Protein AF-A0A4S1E2M3-F1 (afdb_monomer_lite)

Organism: NCBI:txid2559571

Structure (mmCIF, N/CA/C/O backbone):
data_AF-A0A4S1E2M3-F1
#
_entry.id   AF-A0A4S1E2M3-F1
#
loop_
_atom_site.group_PDB
_atom_site.id
_atom_site.type_symbol
_atom_site.label_atom_id
_atom_site.label_alt_id
_atom_site.label_comp_id
_atom_site.label_asym_id
_atom_site.label_entity_id
_atom_site.label_seq_id
_atom_site.pdbx_PDB_ins_code
_atom_site.Cartn_x
_atom_site.Cartn_y
_atom_site.Cartn_z
_atom_site.occupancy
_atom_site.B_iso_or_equiv
_atom_site.auth_seq_id
_atom_site.auth_comp_id
_atom_site.auth_asym_id
_atom_site.auth_atom_id
_atom_site.pdbx_PDB_model_num
ATOM 1 N N . MET A 1 1 ? -12.850 16.749 0.739 1.00 36.94 1 MET A N 1
ATOM 2 C CA . MET A 1 1 ? -12.920 18.166 1.160 1.00 36.94 1 MET A CA 1
ATOM 3 C C . MET A 1 1 ? -13.013 18.179 2.679 1.00 36.94 1 MET A C 1
ATOM 5 O O . MET A 1 1 ? -13.886 17.496 3.201 1.00 36.94 1 MET A O 1
ATOM 9 N N . ILE A 1 2 ? -12.082 18.831 3.379 1.00 46.88 2 ILE A N 1
ATOM 10 C CA . ILE A 1 2 ? -12.062 18.879 4.853 1.00 46.88 2 ILE A CA 1
ATOM 11 C C . ILE A 1 2 ? -13.083 19.926 5.311 1.00 46.88 2 ILE A C 1
ATOM 13 O O . ILE A 1 2 ? -13.143 21.020 4.751 1.00 46.88 2 ILE A O 1
ATOM 17 N N . LYS A 1 3 ? -13.926 19.575 6.285 1.00 58.53 3 LYS A N 1
ATOM 18 C CA . LYS A 1 3 ? -14.968 20.462 6.811 1.00 58.53 3 LYS A CA 1
ATOM 19 C C . LYS A 1 3 ? -14.308 21.523 7.702 1.00 58.53 3 LYS A C 1
ATOM 21 O O . LYS A 1 3 ? -13.619 21.176 8.650 1.00 58.53 3 LYS A O 1
ATOM 26 N N . GLN A 1 4 ? -14.501 22.800 7.377 1.00 63.09 4 GLN A N 1
ATOM 27 C CA . GLN A 1 4 ? -13.810 23.938 8.007 1.00 63.09 4 GLN A CA 1
ATOM 28 C C . GLN A 1 4 ? -14.569 24.527 9.216 1.00 63.09 4 GLN A C 1
ATOM 30 O O . GLN A 1 4 ? -14.142 25.516 9.802 1.00 63.09 4 GLN A O 1
ATOM 35 N N . SER A 1 5 ? -15.710 23.934 9.579 1.00 75.69 5 SER A N 1
ATOM 36 C CA . SER A 1 5 ? -16.536 24.319 10.727 1.00 75.69 5 SER A CA 1
ATOM 37 C C . SER A 1 5 ? -16.258 23.420 11.931 1.00 75.69 5 SER A C 1
ATOM 39 O O . SER A 1 5 ? -16.016 22.225 11.749 1.00 75.69 5 SER A O 1
ATOM 41 N N . ASN A 1 6 ? -16.411 23.954 13.146 1.00 68.12 6 ASN A N 1
ATOM 42 C CA . ASN A 1 6 ? -16.409 23.144 14.365 1.00 68.12 6 ASN A CA 1
ATOM 43 C C . ASN A 1 6 ? -17.444 22.013 14.254 1.00 68.12 6 ASN A C 1
ATOM 45 O O . ASN A 1 6 ? -18.552 22.208 13.747 1.00 68.12 6 ASN A O 1
ATOM 49 N N . TYR A 1 7 ? -17.055 20.813 14.677 1.00 69.00 7 TYR A N 1
ATOM 50 C CA . TYR A 1 7 ? -17.959 19.675 14.759 1.00 69.00 7 TYR A CA 1
ATOM 51 C C . TYR A 1 7 ? -18.843 19.843 15.998 1.00 69.00 7 TYR A C 1
ATOM 53 O O . TYR A 1 7 ? -18.342 19.852 17.118 1.00 69.00 7 TYR A O 1
ATOM 61 N N . GLU A 1 8 ? -20.150 19.995 15.795 1.00 66.75 8 GLU A N 1
ATOM 62 C CA . GLU A 1 8 ? -21.141 19.997 16.872 1.00 66.75 8 GLU A CA 1
ATOM 63 C C . GLU A 1 8 ? -21.963 18.711 16.808 1.00 66.75 8 GLU A C 1
ATOM 65 O O . GLU A 1 8 ? -22.473 18.339 15.748 1.00 66.75 8 GLU A O 1
ATOM 70 N N . VAL A 1 9 ? -22.099 18.032 17.950 1.00 69.00 9 VAL A N 1
ATOM 71 C CA . VAL A 1 9 ? -22.894 16.805 18.066 1.00 69.00 9 VAL A CA 1
ATOM 72 C C . VAL A 1 9 ? -24.170 17.093 18.839 1.00 69.00 9 VAL A C 1
ATOM 74 O O . VAL A 1 9 ? -24.130 17.284 20.051 1.00 69.00 9 VAL A O 1
ATOM 77 N N . LEU A 1 10 ? -25.314 17.070 18.153 1.00 72.44 10 LEU A N 1
ATOM 78 C CA . LEU A 1 10 ? -26.618 16.969 18.807 1.00 72.44 10 LEU A CA 1
ATOM 79 C C . LEU A 1 10 ? -26.970 15.493 19.003 1.00 72.44 10 LEU A C 1
ATOM 81 O O . LEU A 1 10 ? -27.170 14.773 18.026 1.00 72.44 10 LEU A O 1
ATOM 85 N N . LEU A 1 11 ? -27.076 15.050 20.257 1.00 70.75 11 LEU A N 1
ATOM 86 C CA . LEU A 1 11 ? -27.591 13.721 20.599 1.00 70.75 11 LEU A CA 1
ATOM 87 C C . LEU A 1 11 ? -28.868 13.840 21.417 1.00 70.75 11 LEU A C 1
ATOM 89 O O . LEU A 1 11 ? -28.963 14.656 22.333 1.00 70.75 11 LEU A O 1
ATOM 93 N N . ALA A 1 12 ? -29.828 12.974 21.107 1.00 84.06 12 ALA A N 1
ATOM 94 C CA . ALA A 1 12 ? -30.973 12.740 21.971 1.00 84.06 12 ALA A CA 1
ATOM 95 C C . ALA A 1 12 ? -30.528 12.022 23.266 1.00 84.06 12 ALA A C 1
ATOM 97 O O . ALA A 1 12 ? -29.484 11.358 23.265 1.00 84.06 12 ALA A O 1
ATOM 98 N N . PRO A 1 13 ? -31.304 12.108 24.360 1.00 80.50 13 PRO A N 1
ATOM 99 C CA . PRO A 1 13 ? -31.016 11.370 25.588 1.00 80.50 13 PRO A CA 1
ATOM 100 C C . PRO A 1 13 ? -30.912 9.859 25.320 1.00 80.50 13 PRO A C 1
ATOM 102 O O . PRO A 1 13 ? -31.803 9.289 24.694 1.00 80.50 13 PRO A O 1
ATOM 105 N N . GLY A 1 14 ? -29.839 9.214 25.785 1.00 82.69 14 GLY A N 1
ATOM 106 C CA . GLY A 1 14 ? -29.615 7.776 25.606 1.00 82.69 14 GLY A CA 1
ATOM 107 C C . GLY A 1 14 ? -28.170 7.353 25.881 1.00 82.69 14 GLY A C 1
ATOM 108 O O . GLY A 1 14 ? -27.280 8.199 25.990 1.00 82.69 14 GLY A O 1
ATOM 109 N N . GLU A 1 15 ? -27.940 6.045 25.996 1.00 82.44 15 GLU A N 1
ATOM 110 C CA . GLU A 1 15 ? -26.598 5.462 26.098 1.00 82.44 15 GLU A CA 1
ATOM 111 C C . GLU A 1 15 ? -26.044 5.147 24.703 1.00 82.44 15 GLU A C 1
ATOM 113 O O . GLU A 1 15 ? -26.733 4.576 23.860 1.00 82.44 15 GLU A O 1
ATOM 118 N N . TYR A 1 16 ? -24.785 5.515 24.459 1.00 77.25 16 TYR A N 1
ATOM 119 C CA . TYR A 1 16 ? -24.114 5.342 23.168 1.00 77.25 16 TYR A CA 1
ATOM 120 C C . TYR A 1 16 ? -22.745 4.691 23.393 1.00 77.25 16 TYR A C 1
ATOM 122 O O . TYR A 1 16 ? -21.731 5.389 23.466 1.00 77.25 16 TYR A O 1
ATOM 130 N N . LEU A 1 17 ? -22.734 3.365 23.551 1.00 78.00 17 LEU A N 1
ATOM 131 C CA . LEU A 1 17 ? -21.554 2.582 23.948 1.00 78.00 17 LEU A CA 1
ATOM 132 C C . LEU A 1 17 ? -20.559 2.313 22.800 1.00 78.00 17 LEU A C 1
ATOM 134 O O . LEU A 1 17 ? -19.410 1.982 23.070 1.00 78.00 17 LEU A O 1
ATOM 138 N N . ASP A 1 18 ? -20.957 2.545 21.544 1.00 71.81 18 ASP A N 1
ATOM 139 C CA . ASP A 1 18 ? -20.170 2.204 20.343 1.00 71.81 18 ASP A CA 1
ATOM 140 C C . ASP A 1 18 ? -19.591 3.425 19.602 1.00 71.81 18 ASP A C 1
ATOM 142 O O . ASP A 1 18 ? -19.360 3.396 18.390 1.00 71.81 18 ASP A O 1
ATOM 146 N N . ARG A 1 19 ? -19.380 4.550 20.295 1.00 66.88 19 ARG A N 1
ATOM 147 C CA . ARG A 1 19 ? -18.796 5.748 19.671 1.00 66.88 19 ARG A CA 1
ATOM 148 C C . ARG A 1 19 ? -17.280 5.733 19.795 1.00 66.88 19 ARG A C 1
ATOM 150 O O . ARG A 1 19 ? -16.732 6.100 20.829 1.00 66.88 19 ARG A O 1
ATOM 157 N N . PHE A 1 20 ? -16.618 5.361 18.708 1.00 66.94 20 PHE A N 1
ATOM 158 C CA . PHE A 1 20 ? -15.183 5.560 18.547 1.00 66.94 20 PHE A CA 1
ATOM 159 C C . PHE A 1 20 ? -14.929 6.927 17.909 1.00 66.94 20 PHE A C 1
ATOM 161 O O . PHE A 1 20 ? -15.474 7.240 16.851 1.00 66.94 20 PHE A O 1
ATOM 168 N N . GLU A 1 21 ? -1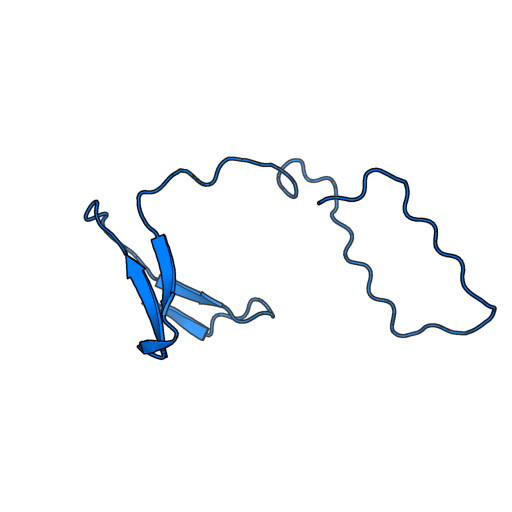4.103 7.742 18.558 1.00 65.50 21 GLU A N 1
ATOM 169 C CA . GLU A 1 21 ? -13.603 9.001 18.012 1.00 65.50 21 GLU A CA 1
ATOM 170 C C . GLU A 1 21 ? -12.150 8.807 17.579 1.00 65.50 21 GLU A C 1
ATOM 172 O O . GLU A 1 21 ? -11.315 8.337 18.352 1.00 65.50 21 GLU A O 1
ATOM 177 N N . ILE A 1 22 ? -11.846 9.165 16.332 1.00 62.31 22 ILE A N 1
ATOM 178 C CA . ILE A 1 22 ? -10.467 9.233 15.849 1.00 62.31 22 ILE A CA 1
ATOM 179 C C . ILE A 1 22 ? -9.993 10.666 16.087 1.00 62.31 22 ILE A C 1
ATOM 181 O O . ILE A 1 22 ? -10.254 11.557 15.280 1.00 62.31 22 ILE A O 1
ATOM 185 N N . ALA A 1 23 ? -9.322 10.885 17.215 1.00 65.44 23 ALA A N 1
ATOM 186 C CA . ALA A 1 23 ? -8.685 12.154 17.543 1.00 65.44 23 ALA A CA 1
ATOM 187 C C . ALA A 1 23 ? -7.179 12.066 17.264 1.00 65.44 23 ALA A C 1
ATOM 189 O O . ALA A 1 23 ? -6.496 11.163 17.747 1.00 65.44 23 ALA A O 1
ATOM 190 N N . PHE A 1 24 ? -6.649 13.019 16.499 1.00 66.62 24 PHE A N 1
ATOM 191 C CA . PHE A 1 24 ? -5.210 13.155 16.290 1.00 66.62 24 PHE A CA 1
ATOM 192 C C . PHE A 1 24 ? -4.642 14.061 17.384 1.00 66.62 24 PHE A C 1
ATOM 194 O O . PHE A 1 24 ? -5.084 15.198 17.546 1.00 66.62 24 PHE A O 1
ATOM 201 N N . SER A 1 25 ? -3.672 13.572 18.156 1.00 64.44 25 SER A N 1
ATOM 202 C CA . SER A 1 25 ? -2.934 14.409 19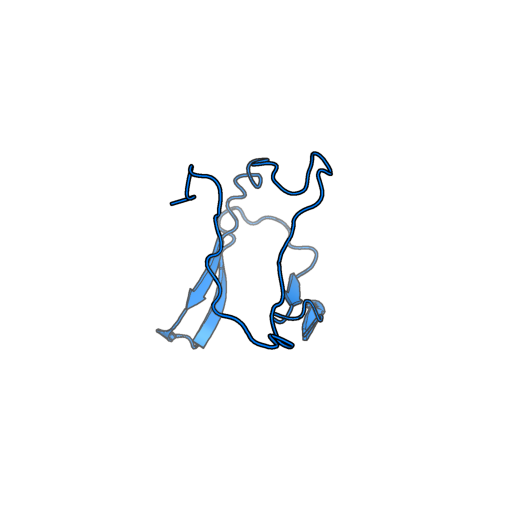.101 1.00 64.44 25 SER A CA 1
ATOM 203 C C . SER A 1 25 ? -1.927 15.283 18.344 1.00 64.44 25 SER A C 1
ATOM 205 O O . SER A 1 25 ? -1.339 14.852 17.351 1.00 64.44 25 SER A O 1
ATOM 207 N N . ASN A 1 26 ? -1.737 16.524 18.810 1.00 52.00 26 ASN A N 1
ATOM 208 C CA . ASN A 1 26 ? -0.819 17.524 18.245 1.00 52.00 26 ASN A CA 1
ATOM 209 C C . ASN A 1 26 ? 0.662 17.131 18.425 1.00 52.00 26 ASN A C 1
ATOM 211 O O . ASN A 1 26 ? 1.436 17.825 19.082 1.00 52.00 26 ASN A O 1
ATOM 215 N N . GLN A 1 27 ? 1.088 16.023 17.833 1.00 57.19 27 GLN A N 1
ATOM 216 C CA . GLN A 1 27 ? 2.478 15.857 17.443 1.00 57.19 27 GLN A CA 1
ATOM 217 C C . GLN A 1 27 ? 2.590 16.519 16.073 1.00 57.19 27 GLN A C 1
ATOM 219 O O . GLN A 1 27 ? 1.842 16.175 15.164 1.00 57.19 27 GLN A O 1
ATOM 224 N N . GLN A 1 28 ? 3.472 17.510 15.931 1.00 56.31 28 GLN A N 1
ATOM 225 C CA . GLN A 1 28 ? 3.582 18.386 14.749 1.00 56.31 28 GLN A CA 1
ATOM 226 C C . GLN A 1 28 ? 3.753 17.644 13.402 1.00 56.31 28 GLN A C 1
ATOM 228 O O . GLN A 1 28 ? 3.682 18.268 12.351 1.00 56.31 28 GLN A O 1
ATOM 233 N N . GLN A 1 29 ? 3.949 16.325 13.432 1.00 57.88 29 GLN A N 1
ATOM 234 C CA . GLN A 1 29 ? 4.129 15.435 12.288 1.00 57.88 29 GLN A CA 1
ATOM 235 C C . GLN A 1 29 ? 2.849 14.686 11.870 1.00 57.88 29 GLN A C 1
ATOM 237 O O . GLN A 1 29 ? 2.742 14.281 10.720 1.00 57.88 29 GLN A O 1
ATOM 242 N N . SER A 1 30 ? 1.852 14.524 12.749 1.00 57.97 30 SER A N 1
ATOM 243 C CA . SER A 1 30 ? 0.688 13.650 12.496 1.00 57.97 30 SER A CA 1
ATOM 244 C C . SER A 1 30 ? -0.253 14.158 11.398 1.00 57.97 30 SER A C 1
ATOM 246 O O . SER A 1 30 ? -0.979 13.376 10.793 1.00 57.97 30 SER A O 1
ATOM 248 N N . LEU A 1 31 ? -0.258 15.473 11.163 1.00 60.25 31 LEU A N 1
ATOM 249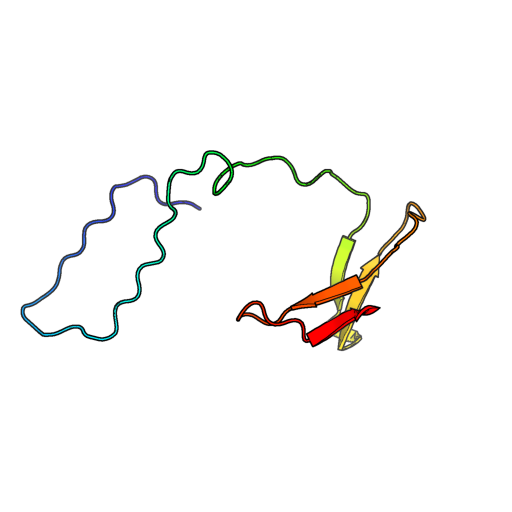 C CA . LEU A 1 31 ? -1.046 16.151 10.127 1.00 60.25 31 LEU A CA 1
ATOM 250 C C . LEU A 1 31 ? -0.151 16.917 9.145 1.00 60.25 31 LEU A C 1
ATOM 252 O O . LEU A 1 31 ? -0.640 17.774 8.407 1.00 60.25 31 LEU A O 1
ATOM 256 N N . ASN A 1 32 ? 1.162 16.673 9.180 1.00 63.78 32 ASN A N 1
ATOM 257 C CA . ASN A 1 32 ? 2.079 17.364 8.293 1.00 63.78 32 ASN A CA 1
ATOM 258 C C . ASN A 1 32 ? 1.818 16.905 6.856 1.00 63.78 32 ASN A C 1
ATOM 260 O O . ASN A 1 32 ? 1.747 15.710 6.576 1.00 63.78 32 ASN A O 1
ATOM 264 N N . SER A 1 33 ? 1.680 17.857 5.942 1.00 63.31 33 SER A N 1
ATOM 265 C CA . SER A 1 33 ? 1.653 17.597 4.506 1.00 63.31 33 SER A CA 1
ATOM 266 C C . SER A 1 33 ? 3.077 17.599 3.964 1.00 63.31 33 SER A C 1
ATOM 268 O O . SER A 1 33 ? 3.336 18.233 2.942 1.00 63.31 33 SER A O 1
ATOM 270 N N . GLU A 1 34 ? 4.015 16.977 4.687 1.00 61.06 34 GLU A N 1
ATOM 271 C CA . GLU A 1 34 ? 5.318 16.669 4.115 1.00 61.06 34 GLU A CA 1
ATOM 272 C C . GLU A 1 34 ? 5.018 15.893 2.845 1.00 61.06 34 GLU A C 1
ATOM 274 O O . GLU A 1 34 ? 4.423 14.812 2.889 1.00 61.06 34 GLU A O 1
ATOM 279 N N . ASP A 1 35 ? 5.308 16.535 1.712 1.00 56.12 35 ASP A N 1
ATOM 280 C CA . ASP A 1 35 ? 5.135 15.927 0.413 1.00 56.12 35 ASP A CA 1
ATOM 281 C C . ASP A 1 35 ? 5.859 14.594 0.505 1.00 56.12 35 ASP A C 1
ATOM 283 O O . ASP A 1 35 ? 7.074 14.560 0.716 1.00 56.12 35 ASP A O 1
ATOM 287 N N . VAL A 1 36 ? 5.104 13.494 0.398 1.00 61.19 36 VAL A N 1
ATOM 288 C CA . VAL A 1 36 ? 5.696 12.198 0.088 1.00 61.19 36 VAL A CA 1
ATOM 289 C C . VAL A 1 36 ? 6.590 12.507 -1.091 1.00 61.19 36 VAL A C 1
ATOM 291 O O . VAL A 1 36 ? 6.072 12.914 -2.138 1.00 61.19 36 VAL A O 1
ATOM 294 N N . GLU A 1 37 ? 7.910 12.437 -0.866 1.00 58.91 37 GLU A N 1
ATOM 295 C CA . GLU A 1 37 ? 8.936 12.633 -1.884 1.00 58.91 37 GLU A CA 1
ATOM 296 C C . GLU A 1 37 ? 8.350 12.079 -3.171 1.00 58.91 37 GLU A C 1
ATOM 298 O O . GLU A 1 37 ? 7.896 10.928 -3.165 1.00 58.91 37 GLU A O 1
ATOM 303 N N . LYS A 1 38 ? 8.222 12.911 -4.216 1.00 58.47 38 LYS A N 1
ATOM 304 C CA . LYS A 1 38 ? 7.656 12.490 -5.503 1.00 58.47 38 LYS A CA 1
ATOM 305 C C . LYS A 1 38 ? 8.594 11.450 -6.099 1.00 58.47 38 LYS A C 1
ATOM 307 O O . LYS A 1 38 ? 9.388 11.716 -6.997 1.00 58.47 38 LYS A O 1
ATOM 312 N N . THR A 1 39 ? 8.531 10.249 -5.554 1.00 68.19 39 THR A N 1
ATOM 313 C CA . THR A 1 39 ? 9.218 9.090 -6.045 1.00 68.19 39 THR A CA 1
ATOM 314 C C . THR A 1 39 ? 8.490 8.750 -7.330 1.00 68.19 39 THR A C 1
ATOM 316 O O . THR A 1 39 ? 7.262 8.679 -7.387 1.00 68.19 39 THR A O 1
ATOM 319 N N . ASN A 1 40 ? 9.244 8.544 -8.406 1.00 81.81 40 ASN A N 1
ATOM 320 C CA . ASN A 1 40 ? 8.704 7.968 -9.634 1.00 81.81 40 ASN A CA 1
ATOM 321 C C . ASN A 1 40 ? 8.393 6.469 -9.422 1.00 81.81 40 ASN A C 1
ATOM 323 O O . ASN A 1 40 ? 8.695 5.660 -10.292 1.00 81.81 40 ASN A O 1
ATOM 327 N N . LEU A 1 41 ? 7.866 6.095 -8.252 1.00 87.44 41 LEU A N 1
ATOM 328 C CA . LEU A 1 41 ? 7.433 4.767 -7.850 1.00 87.44 41 LEU A CA 1
ATOM 329 C C . LEU A 1 41 ? 5.927 4.856 -7.601 1.00 87.44 41 LEU A C 1
ATOM 331 O O . LEU A 1 41 ? 5.473 5.581 -6.722 1.00 87.44 41 LEU A O 1
ATOM 335 N N . GLN A 1 42 ? 5.144 4.149 -8.406 1.00 90.56 42 GLN A N 1
ATOM 336 C CA . GLN A 1 42 ? 3.686 4.164 -8.304 1.00 90.56 42 GLN A CA 1
ATOM 337 C C . GLN A 1 42 ? 3.198 2.789 -7.876 1.00 90.56 42 GLN A C 1
ATOM 339 O O . GLN A 1 42 ? 3.633 1.780 -8.431 1.00 90.56 42 GLN A O 1
ATOM 344 N N . VAL A 1 43 ? 2.271 2.749 -6.923 1.00 91.00 43 VAL A N 1
ATOM 345 C CA . VAL A 1 43 ? 1.642 1.510 -6.461 1.00 91.00 43 VAL A CA 1
ATOM 346 C C . VAL A 1 43 ? 0.139 1.624 -6.662 1.00 91.00 43 VAL A C 1
ATOM 348 O O . VAL A 1 43 ? -0.475 2.589 -6.216 1.00 91.00 43 VAL A O 1
ATOM 351 N N . TYR A 1 44 ? -0.455 0.658 -7.358 1.00 93.06 44 TYR A N 1
ATOM 352 C CA . TYR A 1 44 ? -1.894 0.634 -7.616 1.00 93.06 44 TYR A CA 1
ATOM 353 C C . TYR A 1 44 ? -2.418 -0.794 -7.725 1.00 93.06 44 TYR A C 1
ATOM 355 O O . TYR A 1 44 ? -1.681 -1.725 -8.050 1.00 93.06 44 TYR A O 1
ATOM 363 N N . PHE A 1 45 ? -3.714 -0.969 -7.477 1.00 94.69 45 PHE A N 1
ATOM 364 C CA . PHE A 1 45 ? -4.394 -2.233 -7.727 1.00 94.69 45 PHE A CA 1
ATOM 365 C C . PHE A 1 45 ? -4.916 -2.268 -9.166 1.00 94.69 45 PHE A C 1
ATOM 367 O O . PHE A 1 45 ? -5.635 -1.369 -9.601 1.00 94.69 45 PHE A O 1
ATOM 374 N N . SER A 1 46 ? -4.544 -3.298 -9.920 1.00 96.50 46 SER A N 1
ATOM 375 C CA . SER A 1 46 ? -5.084 -3.559 -11.251 1.00 96.50 46 SER A CA 1
ATOM 376 C C . SER A 1 46 ? -6.254 -4.525 -11.125 1.00 96.50 46 SER A C 1
ATOM 378 O O . SER A 1 46 ? -6.044 -5.696 -10.820 1.00 96.50 46 SER A O 1
ATOM 380 N N . ASN A 1 47 ? -7.470 -4.042 -11.399 1.00 95.62 47 ASN A N 1
ATOM 381 C CA . ASN A 1 47 ? -8.671 -4.883 -11.399 1.00 95.62 47 ASN A CA 1
ATOM 382 C C . ASN A 1 47 ? -8.583 -5.995 -12.451 1.00 95.62 47 ASN A C 1
ATOM 384 O O . ASN A 1 47 ? -8.870 -7.141 -12.147 1.00 95.62 47 ASN A O 1
ATOM 388 N N . GLU A 1 48 ? -8.115 -5.677 -13.662 1.00 97.31 48 GLU A N 1
ATOM 389 C CA . GLU A 1 48 ? -7.988 -6.654 -14.755 1.00 97.31 48 GLU A CA 1
ATOM 390 C C . GLU A 1 48 ? -7.040 -7.812 -14.427 1.00 97.31 48 GLU A C 1
ATOM 392 O O . GLU A 1 48 ? -7.229 -8.926 -14.904 1.00 97.31 48 GLU A O 1
ATOM 397 N N . LYS A 1 49 ? -5.993 -7.541 -13.640 1.00 95.75 49 LYS A N 1
ATOM 398 C CA . LYS A 1 49 ? -4.984 -8.538 -13.262 1.00 95.75 49 LYS A CA 1
ATOM 399 C C . LYS A 1 49 ? -5.214 -9.117 -11.873 1.00 95.75 49 LYS A C 1
ATOM 401 O O . LYS A 1 49 ? -4.454 -10.000 -11.497 1.00 95.75 49 LYS A O 1
ATOM 406 N N . GLU A 1 50 ? -6.169 -8.577 -11.117 1.00 96.12 50 GLU A N 1
ATOM 407 C CA . GLU A 1 50 ? -6.417 -8.871 -9.700 1.00 96.12 50 GLU A CA 1
ATOM 408 C C . GLU A 1 50 ? -5.140 -8.823 -8.841 1.00 96.12 50 GLU A C 1
ATOM 410 O O . GLU A 1 50 ? -4.889 -9.672 -7.984 1.00 96.12 50 GLU A O 1
ATOM 415 N N . ARG A 1 51 ? -4.272 -7.836 -9.100 1.00 95.06 51 ARG A N 1
ATOM 416 C CA . ARG A 1 51 ? -2.947 -7.733 -8.466 1.00 95.06 51 ARG A CA 1
ATOM 417 C C . ARG A 1 51 ? -2.585 -6.303 -8.106 1.00 95.06 51 ARG A C 1
ATOM 419 O O . ARG A 1 51 ? -2.903 -5.362 -8.832 1.00 95.06 51 ARG A O 1
ATOM 426 N N . ILE A 1 52 ? -1.826 -6.166 -7.022 1.00 93.12 52 ILE A N 1
ATOM 427 C CA . ILE A 1 52 ? -1.100 -4.935 -6.702 1.00 93.12 52 ILE A CA 1
ATOM 428 C C . ILE A 1 52 ? 0.120 -4.855 -7.622 1.00 93.12 52 ILE A C 1
ATOM 430 O O . ILE A 1 52 ? 0.912 -5.795 -7.708 1.00 93.12 52 ILE A O 1
ATOM 434 N N . ILE A 1 53 ? 0.255 -3.735 -8.324 1.00 94.44 53 ILE A N 1
ATOM 435 C CA . ILE A 1 53 ? 1.342 -3.458 -9.257 1.00 94.44 53 ILE A CA 1
ATOM 436 C C . ILE A 1 53 ? 2.227 -2.368 -8.664 1.00 94.44 53 ILE A C 1
ATOM 438 O O . ILE A 1 53 ? 1.745 -1.288 -8.327 1.00 94.44 53 ILE A O 1
ATOM 442 N N . ILE A 1 54 ? 3.527 -2.652 -8.587 1.00 92.94 54 ILE A N 1
ATOM 443 C CA . ILE A 1 54 ? 4.567 -1.673 -8.267 1.00 92.94 54 ILE A CA 1
ATOM 444 C C . ILE A 1 54 ? 5.226 -1.272 -9.587 1.00 92.94 54 ILE A C 1
ATOM 446 O O . ILE A 1 54 ? 5.962 -2.050 -10.193 1.00 92.94 54 ILE A O 1
ATOM 450 N N . HIS A 1 55 ? 4.930 -0.069 -10.066 1.00 93.56 55 HIS A N 1
ATOM 451 C CA . HIS A 1 55 ? 5.508 0.490 -11.280 1.00 93.56 55 HIS A CA 1
ATOM 452 C C . HIS A 1 55 ? 6.733 1.337 -10.923 1.00 93.56 55 HIS A C 1
ATOM 454 O O . HIS A 1 55 ? 6.609 2.392 -10.301 1.00 93.56 55 HIS A O 1
ATOM 460 N N . ASN A 1 56 ? 7.913 0.860 -11.326 1.00 93.44 56 ASN A N 1
ATOM 461 C CA . ASN A 1 56 ? 9.216 1.464 -11.037 1.00 93.44 56 ASN A CA 1
ATOM 462 C C . ASN A 1 56 ? 9.932 1.918 -12.332 1.00 93.44 56 ASN A C 1
ATOM 464 O O . ASN A 1 56 ? 10.940 1.326 -12.723 1.00 93.44 56 ASN A O 1
ATOM 468 N N . PRO A 1 57 ? 9.426 2.952 -13.032 1.00 93.69 57 PRO A N 1
ATOM 469 C CA . PRO A 1 57 ? 10.001 3.436 -14.291 1.00 93.69 57 PRO A CA 1
ATOM 470 C C . PRO A 1 57 ? 11.423 3.992 -14.153 1.00 93.69 57 PRO A C 1
ATOM 472 O O . PRO A 1 57 ? 12.157 4.040 -15.134 1.00 93.69 57 PRO A O 1
ATOM 475 N N . SER A 1 58 ? 11.823 4.418 -12.952 1.00 92.50 58 SER A N 1
ATOM 476 C CA . SER A 1 58 ? 13.168 4.955 -12.696 1.00 92.50 58 SER A CA 1
ATOM 477 C C . SER A 1 58 ? 1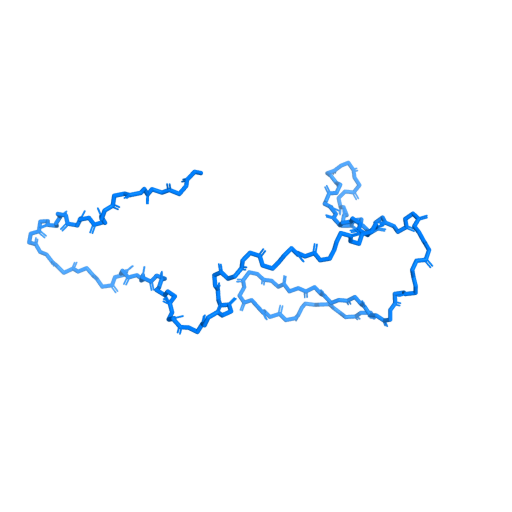4.175 3.906 -12.212 1.00 92.50 58 SER A C 1
ATOM 479 O O . SER A 1 58 ? 15.283 4.277 -11.830 1.00 92.50 58 SER A O 1
ATOM 481 N N . LEU A 1 59 ? 13.805 2.617 -12.238 1.00 91.00 59 LEU A N 1
ATOM 482 C CA . LEU A 1 59 ? 14.653 1.485 -11.842 1.00 91.00 59 LEU A CA 1
ATOM 483 C C . LEU A 1 59 ? 15.317 1.683 -10.470 1.00 91.00 59 LEU A C 1
ATOM 485 O O . LEU A 1 59 ? 16.473 1.318 -10.258 1.00 91.00 59 LEU A O 1
ATOM 489 N N . LYS A 1 60 ? 14.589 2.284 -9.524 1.00 89.62 60 LYS A N 1
ATOM 490 C CA . LYS A 1 60 ? 15.058 2.426 -8.144 1.00 89.62 60 LYS A CA 1
ATOM 491 C C . LYS A 1 60 ? 15.312 1.044 -7.553 1.00 89.62 60 LYS A C 1
ATOM 493 O O . LYS A 1 60 ? 14.521 0.130 -7.782 1.00 89.62 60 LYS A O 1
ATOM 498 N N . ASN A 1 61 ? 16.389 0.899 -6.789 1.00 92.25 61 ASN A N 1
ATOM 499 C CA . ASN A 1 61 ? 16.609 -0.325 -6.033 1.00 92.25 61 ASN A CA 1
ATOM 500 C C . ASN A 1 61 ? 15.504 -0.456 -4.975 1.00 92.25 61 ASN A C 1
ATOM 502 O O . ASN A 1 61 ? 15.324 0.458 -4.171 1.00 92.25 61 ASN A O 1
ATOM 506 N N . ILE A 1 62 ? 14.749 -1.553 -5.012 1.00 91.12 62 ILE A N 1
ATOM 507 C CA . ILE A 1 62 ? 13.703 -1.850 -4.032 1.00 91.12 62 ILE A CA 1
ATOM 508 C C . ILE A 1 62 ? 14.309 -2.835 -3.041 1.00 91.12 62 ILE A C 1
ATOM 510 O O . ILE A 1 62 ? 14.526 -3.994 -3.381 1.00 91.12 62 ILE A O 1
ATOM 514 N N . GLU A 1 63 ? 14.605 -2.360 -1.834 1.00 94.00 63 GLU A N 1
ATOM 515 C CA . GLU A 1 63 ? 15.230 -3.182 -0.792 1.00 94.00 63 GLU A CA 1
ATOM 516 C C . GLU A 1 63 ? 14.235 -4.108 -0.096 1.00 94.00 63 GLU A C 1
ATOM 518 O O . GLU A 1 63 ? 14.600 -5.212 0.292 1.00 94.00 63 GLU A O 1
ATOM 523 N N . SER A 1 64 ? 12.991 -3.655 0.074 1.00 93.56 64 SER A N 1
ATOM 524 C CA . SER A 1 64 ? 11.922 -4.472 0.643 1.00 93.56 64 SER A CA 1
ATOM 525 C C . SER A 1 64 ? 10.541 -3.998 0.206 1.00 93.56 64 SER A C 1
ATOM 527 O O . SER A 1 64 ? 10.349 -2.840 -0.179 1.00 93.56 64 SER A O 1
ATOM 529 N N . VAL A 1 65 ? 9.572 -4.907 0.275 1.00 93.06 65 VAL A N 1
ATOM 530 C CA . VAL A 1 65 ? 8.146 -4.619 0.088 1.00 93.06 65 VAL A CA 1
ATOM 531 C C . VAL A 1 65 ? 7.377 -5.246 1.238 1.00 9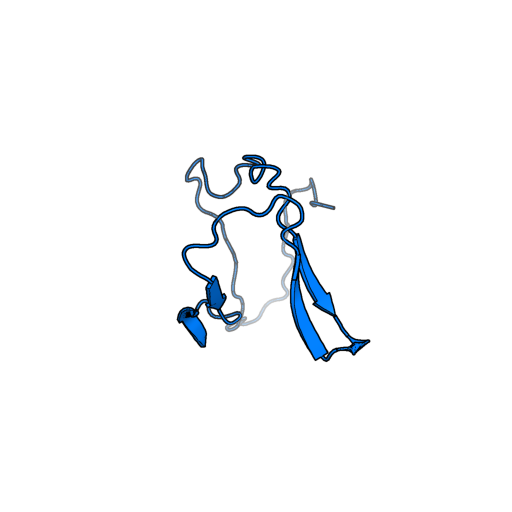3.06 65 VAL A C 1
ATOM 533 O O . VAL A 1 65 ? 7.453 -6.453 1.442 1.00 93.06 65 VAL A O 1
ATOM 536 N N . GLU A 1 66 ? 6.596 -4.445 1.961 1.00 95.56 66 GLU A N 1
ATOM 537 C CA . GLU A 1 66 ? 5.761 -4.927 3.061 1.00 95.56 66 GLU A CA 1
ATOM 538 C C . GLU A 1 66 ? 4.303 -4.485 2.880 1.00 95.56 66 GLU A C 1
ATOM 540 O O . GLU A 1 66 ? 4.025 -3.330 2.555 1.00 95.56 66 GLU A O 1
ATOM 545 N N . MET A 1 67 ? 3.365 -5.417 3.055 1.00 92.75 67 MET A N 1
ATOM 546 C CA . MET A 1 67 ? 1.926 -5.188 2.911 1.00 92.75 67 MET A CA 1
ATOM 547 C C . MET A 1 67 ? 1.241 -5.318 4.265 1.00 92.75 67 MET A C 1
ATOM 549 O O . MET A 1 67 ? 1.418 -6.324 4.948 1.00 92.75 67 MET A O 1
ATOM 553 N N . PHE A 1 68 ? 0.392 -4.350 4.603 1.00 93.56 68 PHE A N 1
ATOM 554 C CA . PHE A 1 68 ? -0.374 -4.337 5.846 1.00 93.56 68 PHE A CA 1
ATOM 555 C C . PHE A 1 68 ? -1.876 -4.430 5.572 1.00 93.56 68 PHE A C 1
ATOM 557 O O . PHE A 1 68 ? -2.364 -3.913 4.565 1.00 93.56 68 PHE A O 1
ATOM 564 N N . ASN A 1 69 ? -2.621 -5.074 6.472 1.00 92.06 69 ASN A N 1
ATOM 565 C CA . ASN A 1 69 ? -4.082 -4.994 6.465 1.00 92.06 69 ASN A CA 1
ATOM 566 C C . ASN A 1 69 ? -4.578 -3.673 7.086 1.00 92.06 69 ASN A C 1
ATOM 568 O O . ASN A 1 69 ? -3.800 -2.886 7.622 1.00 92.06 69 ASN A O 1
ATOM 572 N N . LEU A 1 70 ? -5.896 -3.443 7.057 1.00 91.81 70 LEU A N 1
ATOM 573 C CA . LEU A 1 70 ? -6.515 -2.233 7.623 1.00 91.81 70 LEU A CA 1
ATOM 574 C C . LEU A 1 70 ? -6.332 -2.088 9.144 1.00 91.81 70 LEU A C 1
ATOM 576 O O . LEU A 1 70 ? -6.502 -0.994 9.670 1.00 91.81 70 LEU A O 1
ATOM 580 N N . LEU A 1 71 ? -5.978 -3.168 9.846 1.00 93.88 71 LEU A N 1
ATOM 581 C CA . LEU A 1 71 ? -5.660 -3.151 11.277 1.00 93.88 71 LEU A CA 1
ATOM 582 C C . LEU A 1 71 ? -4.169 -2.876 11.541 1.00 93.88 71 LEU A C 1
ATOM 584 O O . LEU A 1 71 ? -3.736 -2.925 12.690 1.00 93.88 71 LEU A O 1
ATOM 588 N N . GLY A 1 72 ? -3.372 -2.626 10.497 1.00 88.75 72 GLY A N 1
ATOM 589 C CA . GLY A 1 72 ? -1.935 -2.368 10.600 1.00 88.75 72 GLY A CA 1
ATOM 590 C C . GLY A 1 72 ? -1.082 -3.619 10.821 1.00 88.75 72 GLY A C 1
ATOM 591 O O . GLY A 1 72 ? 0.084 -3.506 11.185 1.00 88.75 72 GLY A O 1
ATOM 592 N N . GLN A 1 73 ? -1.628 -4.820 10.620 1.00 92.31 73 GLN A N 1
ATOM 593 C CA . GLN A 1 73 ? -0.871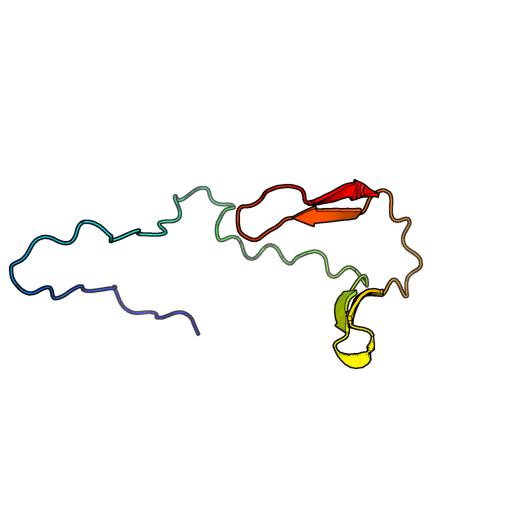 -6.067 10.754 1.00 92.31 73 GLN A CA 1
ATOM 594 C C . GLN A 1 73 ? -0.132 -6.377 9.452 1.00 92.31 73 GLN A C 1
ATOM 596 O O . GLN A 1 73 ? -0.731 -6.296 8.377 1.00 92.31 73 GLN A O 1
ATOM 601 N N . SER A 1 74 ? 1.141 -6.767 9.553 1.00 95.25 74 SER A N 1
ATOM 602 C CA . SER A 1 74 ? 1.936 -7.210 8.404 1.00 95.25 74 SER A CA 1
ATOM 603 C C . SER A 1 74 ? 1.384 -8.528 7.862 1.00 95.25 74 SER A C 1
ATOM 605 O O . SER A 1 74 ? 1.253 -9.510 8.592 1.00 95.25 74 SER A O 1
ATOM 607 N N . LEU A 1 75 ? 1.017 -8.530 6.585 1.00 93.81 75 LEU A N 1
ATOM 608 C CA . LEU A 1 75 ? 0.510 -9.695 5.867 1.00 93.81 75 LEU A CA 1
ATOM 609 C C . LEU A 1 75 ? 1.598 -10.366 5.037 1.00 93.81 75 LEU A C 1
ATOM 611 O O . LEU A 1 75 ? 1.561 -11.579 4.837 1.00 93.81 75 LEU A O 1
ATOM 615 N N . LEU A 1 76 ? 2.519 -9.574 4.485 1.00 92.94 76 LEU A N 1
ATOM 616 C CA . LEU A 1 76 ? 3.485 -10.061 3.514 1.00 92.94 76 LEU A CA 1
ATOM 617 C C . LEU A 1 76 ? 4.733 -9.180 3.507 1.00 92.94 76 LEU A C 1
ATOM 619 O O . LEU A 1 76 ? 4.605 -7.959 3.526 1.00 92.94 76 LEU A O 1
ATOM 623 N N . LYS A 1 77 ? 5.912 -9.808 3.423 1.00 93.00 77 LYS A N 1
ATOM 624 C CA . LYS A 1 77 ? 7.217 -9.147 3.348 1.00 93.00 77 LYS A CA 1
ATOM 625 C C . LYS A 1 77 ? 8.108 -9.820 2.297 1.00 93.00 77 LYS A C 1
ATOM 627 O O . LYS A 1 77 ? 8.257 -11.042 2.337 1.00 93.00 77 LYS A O 1
ATOM 632 N N . PHE A 1 78 ? 8.674 -9.032 1.387 1.00 88.12 78 PHE A N 1
ATOM 633 C CA . PHE A 1 78 ? 9.686 -9.429 0.402 1.00 88.12 78 PHE A CA 1
ATOM 634 C C . PHE A 1 78 ? 10.958 -8.611 0.584 1.00 88.12 78 PHE A C 1
ATOM 636 O O . PHE A 1 78 ? 10.827 -7.421 0.959 1.00 88.12 78 PHE A O 1
#

Radius of gyration: 19.67 Å; chains: 1; bounding box: 48×34×41 Å

Foldseek 3Di:
DDDPDDDDDDDDDDDDPPDDDDDDDPPVPPPDPPPPPPQPWDWDQDPVVRDIDTDHPVPDDDPKDWDADPVRDTDDID

pLDDT: mean 79.0, std 15.48, range [36.94, 97.31]

Sequence (78 aa):
MIKQSNYEVLLAPGEYLDRFEIAFSNQQQSLNSEDVEKTNLQVYFSNEKERIIIHNPSLKNIESVEMFNLLGQSLLKF

Secondary structure (DSSP, 8-state):
----S-------SS--TT----PPP--TTTT--------S-EEEEETTTTEEEEE-TT-------EEE-TTS-EEEE-